Protein AF-A0A920IE80-F1 (afdb_monomer_lite)

Foldseek 3Di:
DPPPDDPDDPDDQDPDPFKHKDKDKDKDAWAAQPFVFFAKKKWAAQPQAIEIEFQDPPQPLLLVVLCVVVVHDSVRYHYDHDHDRDDNAFWCNSVNRSVQRVVNNVVNPDMGMGGDDSVRSVVDIDIAKIKIKIKMWMAGPVRDTPDIWIKIFIADRDDRDDPPDDPDRDRDIDTD

Radius of gyration: 22.9 Å; chains: 1; bounding box: 50×38×66 Å

Secondary structure (DSSP, 8-state):
-----PPPPP-----STTEEEEEEEEEE--B----SS--EEEEEE-SS-EEEEE--S-HHHHHHHHHHHHT--GGGEEEEE---S--SSS-THHHHHHHHHHHHHHSTTS-EEEE--HHHHHHHS--BPPEEEEEEEEEETTS-EEEEEEEEEE--S--S--TT---------EE-

Sequence (176 aa):
MPSSTREIPELMSMNEDEHITVTAVYQKPYHMHASIGPSAGCAHFDGQSLQVWTHNQGVYPLRAAITEAFEMSIENVSVQFIPGAGVYGHNGADDAAFDAAIIARHIPKYSILLKWTRDDEIGWEPYGSAMHCEIQASINKKGKISSWSHETYADTFLTRPITGKSQQHECSPLII

pLDDT: mean 86.23, std 17.94, range [29.41, 98.69]

Structure (mmCIF, N/CA/C/O backbone):
data_AF-A0A920IE80-F1
#
_entry.id   AF-A0A920IE80-F1
#
loop_
_atom_site.group_PDB
_atom_site.id
_atom_site.type_symbol
_atom_site.label_atom_id
_atom_site.label_alt_id
_atom_site.label_comp_id
_atom_site.label_asym_id
_atom_site.label_entity_id
_atom_site.label_seq_id
_atom_site.pdbx_PDB_ins_code
_atom_site.Cartn_x
_atom_site.Cartn_y
_atom_site.Cartn_z
_atom_site.occupancy
_atom_site.B_iso_or_equiv
_atom_site.auth_seq_id
_atom_site.auth_comp_id
_atom_site.auth_asym_id
_atom_site.auth_atom_id
_atom_site.pdbx_PDB_model_num
ATOM 1 N N . MET A 1 1 ? 1.615 21.292 -10.925 1.00 29.41 1 MET A N 1
ATOM 2 C CA . MET A 1 1 ? 2.218 22.037 -12.050 1.00 29.41 1 MET A CA 1
ATOM 3 C C . MET A 1 1 ? 2.792 20.998 -12.993 1.00 29.41 1 MET A C 1
ATOM 5 O O . MET A 1 1 ? 3.700 20.305 -12.539 1.00 29.41 1 MET A O 1
ATOM 9 N N . PRO A 1 2 ? 2.280 20.818 -14.223 1.00 40.31 2 PRO A N 1
ATOM 10 C CA . PRO A 1 2 ? 3.014 20.023 -15.199 1.00 40.31 2 PRO A CA 1
ATOM 11 C C . PRO A 1 2 ? 4.406 20.647 -15.319 1.00 40.31 2 PRO A C 1
ATOM 13 O O . PRO A 1 2 ? 4.535 21.876 -15.368 1.00 40.31 2 PRO A O 1
ATOM 16 N N . SER A 1 3 ? 5.451 19.822 -15.235 1.00 44.50 3 SER A N 1
ATOM 17 C CA . SER A 1 3 ? 6.815 20.290 -15.473 1.00 44.50 3 SER A CA 1
ATOM 18 C C . SER A 1 3 ? 6.822 21.016 -16.811 1.00 44.50 3 SER A C 1
ATOM 20 O O . SER A 1 3 ? 6.252 20.496 -17.768 1.00 44.50 3 SER A O 1
ATOM 22 N N . SER A 1 4 ? 7.423 22.207 -16.860 1.00 49.22 4 SER A N 1
ATOM 23 C CA . SER A 1 4 ? 7.585 23.001 -18.079 1.00 49.22 4 SER A CA 1
ATOM 24 C C . SER A 1 4 ? 7.823 22.095 -19.286 1.00 49.22 4 SER A C 1
ATOM 26 O O . SER A 1 4 ? 8.788 21.325 -19.266 1.00 49.22 4 SER A O 1
ATOM 28 N N . THR A 1 5 ? 6.948 22.161 -20.289 1.00 55.38 5 THR A N 1
ATOM 29 C CA . THR A 1 5 ? 7.023 21.360 -21.511 1.00 55.38 5 THR A CA 1
ATOM 30 C C . THR A 1 5 ? 8.321 21.708 -22.236 1.00 55.38 5 THR A C 1
ATOM 32 O O . THR A 1 5 ? 8.373 22.648 -23.025 1.00 55.38 5 THR A O 1
ATOM 35 N N . ARG A 1 6 ? 9.418 21.015 -21.911 1.00 60.84 6 ARG A N 1
ATOM 36 C CA . ARG A 1 6 ? 10.582 20.980 -22.794 1.00 60.84 6 ARG A CA 1
ATOM 37 C C . ARG A 1 6 ? 10.107 20.302 -24.071 1.00 60.84 6 ARG A C 1
ATOM 39 O O . ARG A 1 6 ? 9.429 19.280 -23.984 1.00 60.84 6 ARG A O 1
ATOM 46 N N . GLU A 1 7 ? 10.428 20.886 -25.222 1.00 69.25 7 GLU A N 1
ATOM 47 C CA . GLU A 1 7 ? 10.239 20.201 -26.499 1.00 69.25 7 GLU A CA 1
ATOM 48 C C . GLU A 1 7 ? 10.907 18.830 -26.400 1.00 69.25 7 GLU A C 1
ATOM 50 O O . GLU A 1 7 ? 12.097 18.727 -26.087 1.00 69.25 7 GLU A O 1
ATOM 55 N N . ILE A 1 8 ? 10.102 17.785 -26.574 1.00 66.25 8 ILE A N 1
ATOM 56 C CA . ILE A 1 8 ? 10.587 16.413 -26.608 1.00 66.25 8 ILE A CA 1
ATOM 57 C C . ILE A 1 8 ? 11.348 16.289 -27.933 1.00 66.25 8 ILE A C 1
ATOM 59 O O . ILE A 1 8 ? 10.751 16.554 -28.980 1.00 66.25 8 ILE A O 1
ATOM 63 N N . PRO A 1 9 ? 12.651 15.955 -27.916 1.00 70.69 9 PRO A N 1
ATOM 64 C CA . PRO A 1 9 ? 13.403 15.754 -29.146 1.00 70.69 9 PRO A CA 1
ATOM 65 C C . PRO A 1 9 ? 12.725 14.687 -30.005 1.00 70.69 9 PRO A C 1
ATOM 67 O O . PRO A 1 9 ? 12.235 13.691 -29.470 1.00 70.69 9 PRO A O 1
ATOM 70 N N . GLU A 1 10 ? 12.720 14.863 -31.326 1.00 73.75 10 GLU A N 1
ATOM 71 C CA . GLU A 1 10 ? 12.248 13.804 -32.218 1.00 73.75 10 GLU A CA 1
ATOM 72 C C . GLU A 1 10 ? 13.038 12.509 -31.979 1.00 73.75 10 GLU A C 1
ATOM 74 O O . GLU A 1 10 ? 14.260 12.521 -31.794 1.00 73.75 10 GLU A O 1
ATOM 79 N N . LEU A 1 11 ? 12.324 11.382 -31.994 1.00 70.88 11 LEU A N 1
ATOM 80 C CA . LEU A 1 11 ? 12.905 10.047 -31.889 1.00 70.88 11 LEU A CA 1
ATOM 81 C C . LEU A 1 11 ? 13.888 9.814 -33.046 1.00 70.88 11 LEU A C 1
ATOM 83 O O . LEU A 1 11 ? 13.489 9.602 -34.190 1.00 70.88 11 LEU A O 1
ATOM 87 N N . MET A 1 12 ? 15.188 9.847 -32.749 1.00 69.38 12 MET A N 1
ATOM 88 C CA . MET A 1 12 ? 16.235 9.602 -33.739 1.00 69.38 12 MET A CA 1
ATOM 89 C C . MET A 1 12 ? 16.441 8.099 -33.954 1.00 69.38 12 MET A C 1
ATOM 91 O O . MET A 1 12 ? 17.016 7.418 -33.103 1.00 69.38 12 MET A O 1
ATOM 95 N N . SER A 1 13 ? 16.059 7.595 -35.130 1.00 70.94 13 SER A N 1
ATOM 96 C CA . SER A 1 13 ? 16.487 6.273 -35.594 1.00 70.94 13 SER A CA 1
ATOM 97 C C . SER A 1 13 ? 17.857 6.366 -36.270 1.00 70.94 13 SER A C 1
ATOM 99 O O . SER A 1 13 ? 17.980 6.945 -37.351 1.00 70.94 13 SER A O 1
ATOM 101 N N . MET A 1 14 ? 18.883 5.776 -35.662 1.00 72.38 14 MET A N 1
ATOM 102 C CA . MET A 1 14 ? 20.219 5.661 -36.249 1.00 72.38 14 MET A CA 1
ATOM 103 C C . MET A 1 14 ? 20.343 4.301 -36.945 1.00 72.38 14 MET A C 1
ATOM 105 O O . MET A 1 14 ? 20.716 3.309 -36.320 1.00 72.38 14 MET A O 1
ATOM 109 N N . ASN A 1 15 ? 19.989 4.256 -38.232 1.00 66.31 15 ASN A N 1
ATOM 110 C CA . ASN A 1 15 ? 20.163 3.087 -39.103 1.00 66.31 15 ASN A CA 1
ATOM 111 C C . ASN A 1 15 ? 21.248 3.385 -40.147 1.00 66.31 15 ASN A C 1
ATOM 113 O O . ASN A 1 15 ? 20.983 3.469 -41.345 1.00 66.31 15 ASN A O 1
ATOM 117 N N . GLU A 1 16 ? 22.466 3.597 -39.663 1.00 71.81 16 GLU A N 1
ATOM 118 C CA . GLU A 1 16 ? 23.669 3.765 -40.482 1.00 71.81 16 GLU A CA 1
ATOM 119 C C . GLU A 1 16 ? 24.566 2.535 -40.323 1.00 71.81 16 GLU A C 1
ATOM 121 O O . GLU A 1 16 ? 24.384 1.753 -39.393 1.00 71.81 16 GLU A O 1
ATOM 126 N N . ASP A 1 17 ? 25.579 2.374 -41.178 1.00 67.31 17 ASP A N 1
ATOM 127 C CA . ASP A 1 17 ? 26.460 1.198 -41.160 1.00 67.31 17 ASP A CA 1
ATOM 128 C C . ASP A 1 17 ? 27.056 0.881 -39.776 1.00 67.31 17 ASP A C 1
ATOM 130 O O . ASP A 1 17 ? 27.449 -0.258 -39.546 1.00 67.31 17 ASP A O 1
ATOM 134 N N . GLU A 1 18 ? 27.153 1.837 -38.843 1.00 81.12 18 GLU A N 1
ATOM 135 C CA . GLU A 1 18 ? 27.702 1.638 -37.494 1.00 81.12 18 GLU A CA 1
ATOM 136 C C . GLU A 1 18 ? 26.674 1.445 -36.365 1.00 81.12 18 GLU A C 1
ATOM 138 O O . GLU A 1 18 ? 27.084 1.068 -35.259 1.00 81.12 18 GLU A O 1
ATOM 143 N N . HIS A 1 19 ? 25.378 1.652 -36.621 1.00 87.44 19 HIS A N 1
ATOM 144 C CA . HIS A 1 19 ? 24.319 1.641 -35.606 1.00 87.44 19 HIS A CA 1
ATOM 145 C C . HIS A 1 19 ? 23.090 0.839 -36.046 1.00 87.44 19 HIS A C 1
ATOM 147 O O . HIS A 1 19 ? 22.659 0.896 -37.193 1.00 87.44 19 HIS A O 1
ATOM 153 N N . ILE A 1 20 ? 22.499 0.113 -35.098 1.00 91.38 20 ILE A N 1
ATOM 154 C CA . ILE A 1 20 ? 21.186 -0.513 -35.250 1.00 91.38 20 ILE A CA 1
ATOM 155 C C . ILE A 1 20 ? 20.216 0.108 -34.252 1.00 91.38 20 ILE A C 1
ATOM 157 O O . ILE A 1 20 ? 20.505 0.154 -33.055 1.00 91.38 20 ILE A O 1
ATOM 161 N N . THR A 1 21 ? 19.057 0.554 -34.736 1.00 92.56 21 THR A N 1
ATOM 162 C CA . THR A 1 21 ? 17.938 0.962 -33.879 1.00 92.56 21 THR A CA 1
ATOM 163 C C . THR A 1 21 ? 16.981 -0.207 -33.686 1.00 92.56 21 THR A C 1
ATOM 165 O O . THR A 1 21 ? 16.532 -0.814 -34.657 1.00 92.56 21 THR A O 1
ATOM 168 N N . VAL A 1 22 ? 16.646 -0.510 -32.433 1.00 93.00 22 VAL A N 1
ATOM 169 C CA . VAL A 1 22 ? 15.642 -1.514 -32.068 1.00 93.00 22 VAL A CA 1
ATOM 170 C C . VAL A 1 22 ? 14.500 -0.865 -31.302 1.00 93.00 22 VAL A C 1
ATOM 172 O O . VAL A 1 22 ? 14.715 0.027 -30.480 1.00 93.00 22 VAL A O 1
ATOM 175 N N . THR A 1 23 ? 13.285 -1.333 -31.568 1.00 94.31 23 THR A N 1
ATOM 176 C CA . THR A 1 23 ? 12.072 -0.930 -30.858 1.00 94.31 23 THR A CA 1
ATOM 177 C C . THR A 1 23 ? 11.412 -2.147 -30.231 1.00 94.31 23 THR A C 1
ATOM 179 O O . THR A 1 23 ? 11.418 -3.242 -30.799 1.00 94.31 23 THR A O 1
ATOM 182 N N . ALA A 1 24 ? 10.860 -1.965 -29.037 1.00 96.19 24 ALA A N 1
ATOM 183 C CA . ALA A 1 24 ? 10.128 -3.000 -28.330 1.00 96.19 24 ALA A CA 1
ATOM 184 C C . ALA A 1 24 ? 9.028 -2.386 -27.466 1.00 96.19 24 ALA A C 1
ATOM 186 O O . ALA A 1 24 ? 9.194 -1.311 -26.891 1.00 96.19 24 ALA A O 1
ATOM 187 N N . VAL A 1 25 ? 7.922 -3.115 -27.358 1.00 97.00 25 VAL A N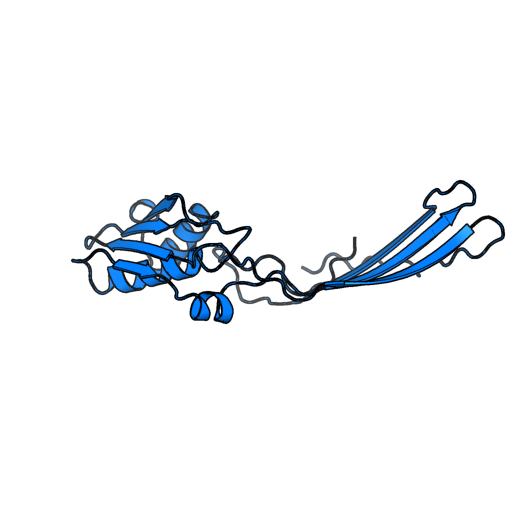 1
ATOM 188 C CA . VAL A 1 25 ? 6.820 -2.794 -26.455 1.00 97.00 25 VAL A CA 1
ATOM 189 C C . VAL A 1 25 ? 6.780 -3.851 -25.363 1.00 97.00 25 VAL A C 1
ATOM 191 O O . VAL A 1 25 ? 6.735 -5.049 -25.653 1.00 97.00 25 VAL A O 1
ATOM 194 N N . TYR A 1 26 ? 6.772 -3.407 -24.110 1.00 96.56 26 TYR A N 1
ATOM 195 C CA . TYR A 1 26 ? 6.629 -4.261 -22.938 1.00 96.56 26 TYR A CA 1
ATOM 196 C C . TYR A 1 26 ? 5.346 -3.910 -22.202 1.00 96.56 26 TYR A C 1
ATOM 198 O O . TYR A 1 26 ? 5.027 -2.740 -22.000 1.00 96.56 26 TYR A O 1
ATOM 206 N N . GLN A 1 27 ? 4.608 -4.931 -21.779 1.00 95.75 27 GLN A N 1
ATOM 207 C CA . GLN A 1 27 ? 3.364 -4.750 -21.043 1.00 95.75 27 GLN A CA 1
ATOM 208 C C . GLN A 1 27 ? 3.438 -5.472 -19.703 1.00 95.75 27 GLN A C 1
ATOM 210 O O . GLN A 1 27 ? 3.912 -6.607 -19.622 1.00 95.75 27 GLN A O 1
ATOM 215 N N . LYS A 1 28 ? 2.926 -4.823 -18.657 1.00 94.12 28 LYS A N 1
ATOM 216 C CA . LYS A 1 28 ? 2.683 -5.441 -17.351 1.00 94.12 28 LYS A CA 1
ATOM 217 C C . LYS A 1 28 ? 1.190 -5.329 -17.036 1.00 94.12 28 LYS A C 1
ATOM 219 O O . LYS A 1 28 ? 0.679 -4.211 -17.067 1.00 94.12 28 LYS A O 1
ATOM 224 N N . PRO A 1 29 ? 0.481 -6.426 -16.720 1.00 94.50 29 PRO A N 1
ATOM 225 C CA . PRO A 1 29 ? -0.892 -6.331 -16.236 1.00 94.50 29 PRO A CA 1
ATOM 226 C C . PRO A 1 29 ? -0.932 -5.758 -14.812 1.00 94.50 29 PRO A C 1
ATOM 228 O O . PRO A 1 29 ? 0.111 -5.605 -14.161 1.00 94.50 29 PRO A O 1
ATOM 231 N N . TYR A 1 30 ? -2.141 -5.497 -14.307 1.00 92.88 30 TYR A N 1
ATOM 232 C CA . TYR A 1 30 ? -2.321 -5.290 -12.874 1.00 92.88 30 TYR A CA 1
ATOM 233 C C . TYR A 1 30 ? -1.811 -6.505 -12.107 1.00 92.88 30 TYR A C 1
ATOM 235 O O . TYR A 1 30 ? -2.017 -7.650 -12.519 1.00 92.88 30 TYR A O 1
ATOM 243 N N . HIS A 1 31 ? -1.124 -6.247 -11.001 1.00 93.12 31 HIS A N 1
ATOM 244 C CA . HIS A 1 31 ? -0.516 -7.298 -10.201 1.00 93.12 31 HIS A CA 1
ATOM 245 C C . HIS A 1 31 ? -0.946 -7.160 -8.750 1.00 93.12 31 HIS A C 1
ATOM 247 O O . HIS A 1 31 ? -0.739 -6.117 -8.136 1.00 93.12 31 HIS A O 1
ATOM 253 N N . MET A 1 32 ? -1.543 -8.222 -8.229 1.00 94.31 32 MET A N 1
ATOM 254 C CA . MET A 1 32 ? -1.943 -8.325 -6.833 1.00 94.31 32 MET A CA 1
ATOM 255 C C . MET A 1 32 ? -0.729 -8.649 -5.965 1.00 94.31 32 MET A C 1
ATOM 257 O O . MET A 1 32 ? 0.141 -9.416 -6.375 1.00 94.31 32 MET A O 1
ATOM 261 N N . HIS A 1 33 ? -0.688 -8.122 -4.752 1.00 95.12 33 HIS A N 1
ATOM 262 C CA . HIS A 1 33 ? 0.301 -8.475 -3.744 1.00 95.12 33 HIS A CA 1
ATOM 263 C C . HIS A 1 33 ? 0.158 -9.936 -3.317 1.00 95.12 33 HIS A C 1
ATOM 265 O O . HIS A 1 33 ? 1.161 -10.625 -3.137 1.00 95.12 33 HIS A O 1
ATOM 271 N N . ALA A 1 34 ? -1.087 -10.403 -3.174 1.00 94.25 34 ALA A N 1
ATOM 272 C CA . ALA A 1 34 ? -1.432 -11.789 -2.870 1.00 94.25 34 ALA A CA 1
ATOM 273 C C . ALA A 1 34 ? -0.668 -12.323 -1.644 1.00 94.25 34 ALA A C 1
ATOM 275 O O . ALA A 1 34 ? -0.104 -13.421 -1.661 1.00 94.25 34 ALA A O 1
ATOM 276 N N . SER A 1 35 ? -0.651 -11.530 -0.565 1.00 94.62 35 SER A N 1
ATOM 277 C CA . SER A 1 35 ? -0.075 -11.916 0.727 1.00 94.62 35 SER A CA 1
ATOM 278 C C . SER A 1 35 ? -0.570 -13.292 1.173 1.00 94.62 35 SER A C 1
ATOM 280 O O . SER A 1 35 ? -1.718 -13.647 0.912 1.00 94.62 35 SER A O 1
ATOM 282 N N . ILE A 1 36 ? 0.259 -14.080 1.873 1.00 95.81 36 ILE A N 1
ATOM 283 C CA . ILE A 1 36 ? -0.101 -15.458 2.273 1.00 95.81 36 ILE A CA 1
ATOM 284 C C . ILE A 1 36 ? -1.394 -15.459 3.101 1.00 95.81 36 ILE A C 1
ATOM 286 O O . ILE A 1 36 ? -2.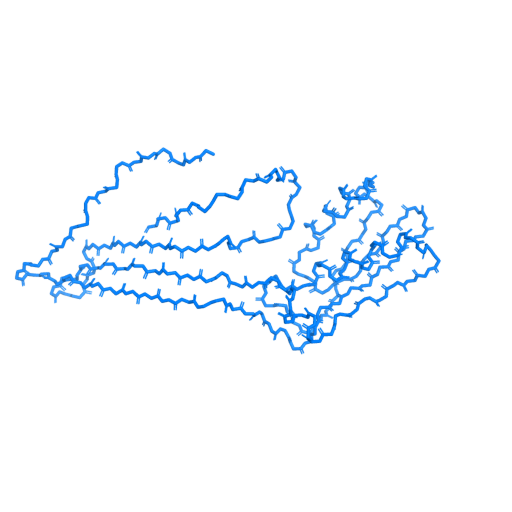286 -16.280 2.877 1.00 95.81 36 ILE A O 1
ATOM 290 N N . GLY A 1 37 ? -1.518 -14.506 4.025 1.00 95.06 37 GLY A N 1
ATOM 291 C CA . GLY A 1 37 ? -2.746 -14.238 4.771 1.00 95.06 37 GLY A CA 1
ATOM 292 C C . GLY A 1 37 ? -3.395 -12.917 4.340 1.00 95.06 37 GLY A C 1
ATOM 293 O O . GLY A 1 37 ? -2.659 -11.972 4.051 1.00 95.06 37 GLY A O 1
ATOM 294 N N . PRO A 1 38 ? -4.739 -12.833 4.311 1.00 96.75 38 PRO A N 1
ATOM 295 C CA . PRO A 1 38 ? -5.453 -11.587 4.036 1.00 96.75 38 PRO A CA 1
ATOM 296 C C . PRO A 1 38 ? -5.176 -10.481 5.058 1.00 96.75 38 PRO A C 1
ATOM 298 O O . PRO A 1 38 ? -4.689 -10.722 6.171 1.00 96.75 38 PRO A O 1
ATOM 301 N N . SER A 1 39 ? -5.549 -9.269 4.678 1.00 97.50 39 SER A N 1
ATOM 302 C CA . SER A 1 39 ? -5.453 -8.056 5.466 1.00 97.50 39 SER A CA 1
ATOM 303 C C . SER A 1 39 ? -6.292 -8.127 6.736 1.00 97.50 39 SER A C 1
ATOM 305 O O . SER A 1 39 ? -7.355 -8.749 6.805 1.00 97.50 39 SER A O 1
ATOM 307 N N . ALA A 1 40 ? -5.754 -7.532 7.796 1.00 97.69 40 ALA A N 1
ATOM 308 C CA . ALA A 1 40 ? -6.355 -7.567 9.114 1.00 97.69 40 ALA A CA 1
ATOM 309 C C . ALA A 1 40 ? -5.874 -6.380 9.939 1.00 97.69 40 ALA A C 1
ATOM 311 O O . ALA A 1 40 ? -4.716 -5.969 9.844 1.00 97.69 40 ALA A O 1
ATOM 312 N N . GLY A 1 41 ? -6.753 -5.892 10.801 1.00 97.88 41 GLY A N 1
ATOM 313 C CA . GLY A 1 41 ? -6.451 -4.843 11.755 1.00 97.88 41 GLY A CA 1
ATOM 314 C C . GLY A 1 41 ? -7.252 -5.037 13.030 1.00 97.88 41 GLY A C 1
ATOM 315 O O . GLY A 1 41 ? -8.355 -5.581 13.018 1.00 97.88 41 GLY A O 1
ATOM 316 N N . CYS A 1 42 ? -6.681 -4.617 14.149 1.00 98.44 42 CYS A N 1
ATOM 317 C CA . CYS A 1 42 ? -7.375 -4.571 15.423 1.00 98.44 42 CYS A CA 1
ATOM 318 C C . CYS A 1 42 ? -7.428 -3.127 15.900 1.00 98.44 42 CYS A C 1
ATOM 320 O O . CYS A 1 42 ? -6.428 -2.422 15.797 1.00 98.44 42 CYS A O 1
ATOM 322 N N . ALA A 1 43 ? -8.555 -2.692 16.445 1.00 98.69 43 ALA A N 1
ATOM 323 C CA . ALA A 1 43 ? -8.671 -1.370 17.032 1.00 98.69 43 ALA A CA 1
ATOM 324 C C . ALA A 1 43 ? -9.435 -1.397 18.353 1.00 98.69 43 ALA A C 1
ATOM 326 O O . ALA A 1 43 ? -10.347 -2.200 18.556 1.00 98.69 43 ALA A O 1
ATOM 327 N N . HIS A 1 44 ? -9.066 -0.492 19.249 1.00 98.38 44 HIS A N 1
ATOM 328 C CA . HIS A 1 44 ? -9.733 -0.264 20.520 1.00 98.38 44 HIS A CA 1
ATOM 329 C C . HIS A 1 44 ? -9.823 1.238 20.783 1.00 98.38 44 HIS A C 1
ATOM 331 O O . HIS A 1 44 ? -8.816 1.940 20.701 1.00 98.38 44 HIS A O 1
ATOM 337 N N . PHE A 1 45 ? -11.021 1.721 21.103 1.00 97.88 45 PHE A N 1
ATOM 338 C CA . PHE A 1 45 ? -11.266 3.116 21.453 1.00 97.88 45 PHE A CA 1
ATOM 339 C C . PHE A 1 45 ? -11.873 3.178 22.848 1.00 97.88 45 PHE A C 1
ATOM 341 O O . PHE A 1 45 ? -12.951 2.636 23.045 1.00 97.88 45 PHE A O 1
ATOM 348 N N . ASP A 1 46 ? -11.218 3.844 23.797 1.00 95.25 46 ASP A N 1
ATOM 349 C CA . ASP A 1 46 ? -11.660 3.895 25.204 1.00 95.25 46 ASP A CA 1
ATOM 350 C C . ASP A 1 46 ? -12.607 5.076 25.520 1.00 95.25 46 ASP A C 1
ATOM 352 O O . ASP A 1 46 ? -13.025 5.265 26.663 1.00 95.25 46 ASP A O 1
ATOM 356 N N . GLY A 1 47 ? -12.961 5.871 24.504 1.00 93.69 47 GLY A N 1
ATOM 357 C CA . GLY A 1 47 ? -13.719 7.118 24.637 1.00 93.69 47 GLY A CA 1
ATOM 358 C C . GLY A 1 47 ? -12.859 8.383 24.549 1.00 93.69 47 GLY A C 1
ATOM 359 O O . GLY A 1 47 ? -13.399 9.460 24.302 1.00 93.69 47 GLY A O 1
ATOM 360 N N . GLN A 1 48 ? -11.538 8.261 24.689 1.00 94.38 48 GLN A N 1
ATOM 361 C CA . GLN A 1 48 ? -10.574 9.357 24.594 1.00 94.38 48 GLN A CA 1
ATOM 362 C C . GLN A 1 48 ? -9.441 9.049 23.608 1.00 94.38 48 GLN A C 1
ATOM 364 O O . GLN A 1 48 ? -9.112 9.891 22.772 1.00 94.38 48 GLN A O 1
ATOM 369 N N . SER A 1 49 ? -8.859 7.853 23.690 1.00 96.75 49 SER A N 1
ATOM 370 C CA . SER A 1 49 ? -7.720 7.407 22.896 1.00 96.75 49 SER A CA 1
ATOM 371 C C . SER A 1 49 ? -8.079 6.223 21.999 1.00 96.75 49 SER A C 1
ATOM 373 O O . SER A 1 49 ? -8.860 5.345 22.371 1.00 96.75 49 SER A O 1
ATOM 375 N N . LEU A 1 50 ? -7.512 6.211 20.792 1.00 98.25 50 LEU A N 1
ATOM 376 C CA . LEU A 1 50 ? -7.669 5.157 19.796 1.00 98.25 50 LEU A CA 1
ATOM 377 C C . LEU A 1 50 ? -6.339 4.423 19.608 1.00 98.25 50 LEU A C 1
ATOM 379 O O . LEU A 1 50 ? -5.334 5.012 19.205 1.00 98.25 50 LEU A O 1
ATOM 383 N N . GLN A 1 51 ? -6.352 3.121 19.864 1.00 98.44 51 GLN A N 1
ATOM 384 C CA . GLN A 1 51 ? -5.227 2.217 19.651 1.00 98.44 51 GLN A CA 1
ATOM 385 C C . GLN A 1 51 ? -5.542 1.304 18.472 1.00 98.44 51 GLN A C 1
ATOM 387 O O . GLN A 1 51 ? -6.605 0.688 18.437 1.00 98.44 51 GLN A O 1
ATOM 392 N N . VAL A 1 52 ? -4.623 1.214 17.515 1.00 98.62 52 VAL A N 1
ATOM 393 C CA . VAL A 1 52 ? -4.750 0.386 16.315 1.00 98.62 52 VAL A CA 1
ATOM 394 C C . VAL A 1 52 ? -3.514 -0.491 16.175 1.00 98.62 52 VAL A C 1
ATOM 396 O O . VAL A 1 52 ? -2.386 -0.008 16.252 1.00 98.62 52 VAL A O 1
ATOM 399 N N . TRP A 1 53 ? -3.725 -1.776 15.927 1.00 98.62 53 TRP A N 1
ATOM 400 C CA . TRP A 1 53 ? -2.694 -2.748 15.592 1.00 98.62 53 TRP A CA 1
ATOM 401 C C . TRP A 1 53 ? -2.909 -3.227 14.165 1.00 98.62 53 TRP A C 1
ATOM 403 O O . TRP A 1 53 ? -3.997 -3.678 13.809 1.00 98.62 53 TRP A O 1
ATOM 413 N N . THR A 1 54 ? -1.870 -3.147 13.346 1.00 98.06 54 THR A N 1
ATOM 414 C CA . THR A 1 54 ? -1.920 -3.543 11.936 1.00 98.06 54 THR A CA 1
ATOM 415 C C . THR A 1 54 ? -0.590 -4.147 11.515 1.00 98.06 54 THR A C 1
ATOM 417 O O . THR A 1 54 ? 0.441 -3.906 12.139 1.00 98.06 54 THR A O 1
ATOM 420 N N . HIS A 1 55 ? -0.606 -4.939 10.450 1.00 97.06 55 HIS A N 1
ATOM 421 C CA . HIS A 1 55 ? 0.601 -5.482 9.831 1.00 97.06 55 HIS A CA 1
ATOM 422 C C . HIS A 1 55 ? 1.092 -4.658 8.636 1.00 97.06 55 HIS A C 1
ATOM 424 O O . HIS A 1 55 ? 1.969 -5.100 7.897 1.00 97.06 55 HIS A O 1
ATOM 430 N N . ASN A 1 56 ? 0.562 -3.445 8.459 1.00 94.69 56 ASN A N 1
ATOM 431 C CA . ASN A 1 56 ? 0.930 -2.581 7.348 1.00 94.69 56 ASN A CA 1
ATOM 432 C C . ASN A 1 56 ? 2.401 -2.123 7.351 1.00 94.69 56 ASN A C 1
ATOM 434 O O . ASN A 1 56 ? 3.107 -2.151 8.356 1.00 94.69 56 ASN A O 1
ATOM 438 N N . GLN A 1 57 ? 2.861 -1.612 6.207 1.00 93.38 57 GLN A N 1
ATOM 439 C CA . GLN A 1 57 ? 4.208 -1.039 6.057 1.00 93.38 57 GLN A CA 1
ATOM 440 C C . GLN A 1 57 ? 4.210 0.498 6.208 1.00 93.38 57 GLN A C 1
ATOM 442 O O . GLN A 1 57 ? 5.088 1.175 5.672 1.00 93.38 57 GLN A O 1
ATOM 447 N N . GLY A 1 58 ? 3.183 1.077 6.838 1.00 92.88 58 GLY A N 1
ATOM 448 C CA . GLY A 1 58 ? 2.830 2.495 6.707 1.00 92.88 58 GLY A CA 1
ATOM 449 C C . GLY A 1 58 ? 2.141 3.099 7.929 1.00 92.88 58 GLY A C 1
ATOM 450 O O . GLY A 1 58 ? 1.243 3.921 7.770 1.00 92.88 58 GLY A O 1
ATOM 451 N N . VAL A 1 59 ? 2.555 2.730 9.146 1.00 95.31 59 VAL A N 1
ATOM 452 C CA . VAL A 1 59 ? 1.867 3.143 10.387 1.00 95.31 59 VAL A CA 1
ATOM 453 C C . VAL A 1 59 ? 1.741 4.661 10.571 1.00 95.31 59 VAL A C 1
ATOM 455 O O . VAL A 1 59 ? 0.726 5.122 11.083 1.00 95.31 59 VAL A O 1
ATOM 458 N N . TYR A 1 60 ? 2.727 5.459 10.142 1.00 95.19 60 TYR A N 1
ATOM 459 C CA . TYR A 1 60 ? 2.671 6.922 10.282 1.00 95.19 60 TYR A CA 1
ATOM 460 C C . TYR A 1 60 ? 1.678 7.581 9.309 1.00 95.19 60 TYR A C 1
ATOM 462 O O . TYR A 1 60 ? 0.845 8.351 9.789 1.00 95.19 60 TYR A O 1
ATOM 470 N N . PRO A 1 61 ? 1.696 7.277 7.990 1.00 94.00 61 PRO A N 1
ATOM 471 C CA . PRO A 1 61 ? 0.623 7.687 7.083 1.00 94.00 61 PRO A CA 1
ATOM 472 C C . PRO A 1 61 ? -0.771 7.279 7.563 1.00 94.00 61 PRO A C 1
ATOM 474 O O . PRO A 1 61 ? -1.658 8.127 7.617 1.00 94.00 61 PRO A O 1
ATOM 477 N N . LEU A 1 62 ? -0.952 6.024 7.996 1.00 95.44 62 LEU A N 1
ATOM 478 C CA . LEU A 1 62 ? -2.245 5.558 8.501 1.00 95.44 62 LEU A CA 1
ATOM 479 C C . LEU A 1 62 ? -2.676 6.334 9.754 1.00 95.44 62 LEU A C 1
ATOM 481 O O . LEU A 1 62 ? -3.821 6.763 9.850 1.00 95.44 62 LEU A O 1
ATOM 485 N N . ARG A 1 63 ? -1.760 6.580 10.702 1.00 97.31 63 ARG A N 1
ATOM 486 C CA . ARG A 1 63 ? -2.041 7.403 11.890 1.00 97.31 63 ARG A CA 1
ATOM 487 C C . ARG A 1 63 ? -2.488 8.809 11.505 1.00 97.31 63 ARG A C 1
ATOM 489 O O . ARG A 1 63 ? -3.439 9.309 12.099 1.00 97.31 63 ARG A O 1
ATOM 496 N N . ALA A 1 64 ? -1.819 9.441 10.541 1.00 95.81 64 ALA A N 1
ATOM 497 C CA . ALA A 1 64 ? -2.189 10.770 10.062 1.00 95.81 64 ALA A CA 1
ATOM 498 C C . ALA A 1 64 ? -3.588 10.763 9.425 1.00 95.81 64 ALA A C 1
ATOM 500 O O . ALA A 1 64 ? -4.420 11.584 9.800 1.00 95.81 64 ALA A O 1
ATOM 501 N N . ALA A 1 65 ? -3.875 9.782 8.564 1.00 94.75 65 ALA A N 1
ATOM 502 C CA . ALA A 1 65 ? -5.184 9.616 7.936 1.00 94.75 65 ALA A CA 1
ATOM 503 C C . ALA A 1 65 ? -6.305 9.372 8.962 1.00 94.75 65 ALA A C 1
ATOM 505 O O . ALA A 1 65 ? -7.363 9.984 8.868 1.00 94.75 65 ALA A O 1
ATOM 506 N N . ILE A 1 66 ? -6.065 8.543 9.985 1.00 96.56 66 ILE A N 1
ATOM 507 C CA . ILE A 1 66 ? -7.010 8.319 11.092 1.00 96.56 66 ILE A CA 1
ATOM 508 C C . ILE A 1 66 ? -7.248 9.602 11.885 1.00 96.56 66 ILE A C 1
ATOM 510 O O . ILE A 1 66 ? -8.388 9.939 12.186 1.00 96.56 66 ILE A O 1
ATOM 514 N N . THR A 1 67 ? -6.175 10.314 12.228 1.00 96.62 67 THR A N 1
ATOM 515 C CA . THR A 1 67 ? -6.236 11.565 12.997 1.00 96.62 67 THR A CA 1
ATOM 516 C C . THR A 1 67 ? -7.081 12.607 12.262 1.00 96.62 67 THR A C 1
ATOM 518 O O . THR A 1 67 ? -7.967 13.210 12.863 1.00 96.62 67 THR A O 1
ATOM 521 N N . GLU A 1 68 ? -6.847 12.761 10.956 1.00 95.38 68 GLU A N 1
ATOM 522 C CA . GLU A 1 68 ? -7.600 13.650 10.067 1.00 95.38 68 GLU A CA 1
ATOM 523 C C . GLU A 1 68 ? -9.064 13.218 9.941 1.00 95.38 68 GLU A C 1
ATOM 525 O O . GLU A 1 68 ? -9.960 14.007 10.228 1.00 95.38 68 GLU A O 1
ATOM 530 N N . ALA A 1 69 ? -9.322 11.954 9.596 1.00 95.00 69 ALA A N 1
ATOM 531 C CA . ALA A 1 69 ? -10.676 11.445 9.389 1.00 95.00 69 ALA A CA 1
ATOM 532 C C . ALA A 1 69 ? -11.540 11.490 10.655 1.00 95.00 69 ALA A C 1
ATOM 534 O O . ALA A 1 69 ? -12.763 11.609 10.573 1.00 95.00 69 ALA A O 1
ATOM 535 N N . PHE A 1 70 ? -10.925 11.353 11.831 1.00 95.56 70 PHE A N 1
ATOM 536 C CA . PHE A 1 70 ? -11.637 11.332 13.104 1.00 95.56 70 PHE A CA 1
ATOM 537 C C . PHE A 1 70 ? -11.619 12.655 13.859 1.00 95.56 70 PHE A C 1
ATOM 539 O O . PHE A 1 70 ? -12.250 12.724 14.917 1.00 95.56 70 PHE A O 1
ATOM 546 N N . GLU A 1 71 ? -10.954 13.680 13.325 1.00 95.94 71 GLU A N 1
ATOM 547 C CA . GLU A 1 71 ? -10.767 14.979 13.983 1.00 95.94 71 GLU A CA 1
ATOM 548 C C . GLU A 1 71 ? -10.193 14.825 15.405 1.00 95.94 71 GLU A C 1
ATOM 550 O O . GLU A 1 71 ? -10.575 15.516 16.351 1.00 95.94 71 GLU A O 1
ATOM 555 N N . MET A 1 72 ? -9.289 13.859 15.582 1.00 96.19 72 MET A N 1
ATOM 556 C CA . MET A 1 72 ? -8.618 13.602 16.856 1.00 96.19 72 MET A CA 1
ATOM 557 C C . MET A 1 72 ? -7.275 14.327 16.896 1.00 96.19 72 MET A C 1
ATOM 559 O O . MET A 1 72 ? -6.703 14.655 15.862 1.00 96.19 72 MET A O 1
ATOM 563 N N . SER A 1 73 ? -6.738 14.570 18.092 1.00 97.06 73 SER A N 1
ATOM 564 C CA . SER A 1 73 ? -5.341 14.993 18.198 1.00 97.06 73 SER A CA 1
ATOM 565 C C . SER A 1 73 ? -4.427 13.799 17.923 1.00 97.06 73 SER A C 1
ATOM 567 O O . SER A 1 73 ? -4.754 12.660 18.275 1.00 97.06 73 SER A O 1
ATOM 569 N N . ILE A 1 74 ? -3.274 14.044 17.300 1.00 95.88 74 ILE A N 1
ATOM 570 C CA . ILE A 1 74 ? -2.350 12.970 16.924 1.00 95.88 74 ILE A CA 1
ATOM 571 C C . ILE A 1 74 ? -1.875 12.187 18.157 1.00 95.88 74 ILE A C 1
ATOM 573 O O . ILE A 1 74 ? -1.659 10.981 18.079 1.00 95.88 74 ILE A O 1
ATOM 577 N N . GLU A 1 75 ? -1.766 12.836 19.317 1.00 97.56 75 GLU A N 1
ATOM 578 C CA . GLU A 1 75 ? -1.385 12.241 20.605 1.00 97.56 75 GLU A CA 1
ATOM 579 C C . GLU A 1 75 ? -2.400 11.206 21.104 1.00 97.56 75 GLU A C 1
ATOM 581 O O . GLU A 1 75 ? -2.009 10.260 21.784 1.00 97.56 75 GLU A O 1
ATOM 586 N N . ASN A 1 76 ? -3.673 11.345 20.724 1.00 98.06 76 ASN A N 1
ATOM 587 C CA . ASN A 1 76 ? -4.750 10.431 21.107 1.00 98.06 76 ASN A CA 1
ATOM 588 C C . ASN A 1 76 ? -4.913 9.247 20.142 1.00 98.06 76 ASN A C 1
ATOM 590 O O . ASN A 1 76 ? -5.785 8.409 20.358 1.00 98.06 76 ASN A O 1
ATOM 594 N N . VAL A 1 77 ? -4.100 9.156 19.085 1.00 98.44 77 VAL A N 1
ATOM 595 C CA . VAL A 1 77 ? -4.126 8.047 18.121 1.00 98.44 77 VAL A CA 1
ATOM 596 C C . VAL A 1 77 ? -2.777 7.334 18.124 1.00 98.44 77 VAL A C 1
ATOM 598 O O . VAL A 1 77 ? -1.743 7.931 17.821 1.00 98.44 77 VAL A O 1
ATOM 601 N N . SER A 1 78 ? -2.778 6.035 18.414 1.00 98.31 78 SER A N 1
ATOM 602 C CA . SER A 1 78 ? -1.603 5.163 18.332 1.00 98.31 78 SER A CA 1
ATOM 603 C C . SER A 1 78 ? -1.833 4.085 17.279 1.00 98.31 78 SER A C 1
ATOM 605 O O . SER A 1 78 ? -2.814 3.353 17.353 1.00 98.31 78 SER A O 1
ATOM 607 N N . VAL A 1 79 ? -0.920 3.971 16.313 1.00 98.50 79 VAL A N 1
ATOM 608 C CA . VAL A 1 79 ? -0.911 2.887 15.322 1.00 98.50 79 VAL A CA 1
ATOM 609 C C . VAL A 1 79 ? 0.379 2.102 15.503 1.00 98.50 79 VAL A C 1
ATOM 611 O O . VAL A 1 79 ? 1.472 2.658 15.380 1.00 98.50 79 VAL A O 1
ATOM 614 N N . GLN A 1 80 ? 0.254 0.820 15.825 1.00 98.25 80 GLN A N 1
ATOM 615 C CA . GLN A 1 80 ? 1.364 -0.074 16.122 1.00 98.25 80 GLN A CA 1
ATOM 616 C C . GLN A 1 80 ? 1.461 -1.167 15.067 1.00 98.25 80 GLN A C 1
ATOM 618 O O . GLN A 1 80 ? 0.476 -1.828 14.732 1.00 98.25 80 GLN A O 1
ATOM 623 N N . PHE A 1 81 ? 2.679 -1.373 14.576 1.00 97.75 81 PHE A N 1
ATOM 624 C CA . PHE A 1 81 ? 2.981 -2.495 13.705 1.00 97.75 81 PHE A CA 1
ATOM 625 C C . PHE A 1 81 ? 3.010 -3.799 14.507 1.00 97.75 81 PHE A C 1
ATOM 627 O O . PHE A 1 81 ? 3.679 -3.875 15.540 1.00 97.75 81 PHE A O 1
ATOM 634 N N . ILE A 1 82 ? 2.352 -4.832 13.989 1.00 97.31 82 ILE A N 1
ATOM 635 C CA . ILE A 1 82 ? 2.408 -6.210 14.478 1.00 97.31 82 ILE A CA 1
ATOM 636 C C . ILE A 1 82 ? 2.771 -7.134 13.305 1.00 97.31 82 ILE A C 1
ATOM 638 O O . ILE A 1 82 ? 2.207 -6.972 12.223 1.00 97.31 82 ILE A O 1
ATOM 642 N N . PRO A 1 83 ? 3.675 -8.120 13.483 1.00 95.75 83 PRO A N 1
ATOM 643 C CA . PRO A 1 83 ? 4.012 -9.063 12.418 1.00 95.75 83 PRO A CA 1
ATOM 644 C C . PRO A 1 83 ? 2.777 -9.773 11.841 1.00 95.75 83 PRO A C 1
ATOM 646 O O . PRO A 1 83 ? 1.992 -10.367 12.581 1.00 95.75 83 PRO A O 1
ATOM 649 N N . GLY A 1 84 ? 2.632 -9.730 10.514 1.00 91.94 84 GLY A N 1
ATOM 650 C CA . GLY A 1 84 ? 1.554 -10.381 9.762 1.00 91.94 84 GLY A CA 1
ATOM 651 C C . GLY A 1 84 ? 2.063 -11.364 8.705 1.00 91.94 84 GLY A C 1
ATOM 652 O O . GLY A 1 84 ? 3.254 -11.657 8.618 1.00 91.94 84 GLY A O 1
ATOM 653 N N . ALA A 1 85 ? 1.153 -11.868 7.873 1.00 91.69 85 ALA A N 1
ATOM 654 C CA . ALA A 1 85 ? 1.416 -12.919 6.883 1.00 91.69 85 ALA A CA 1
ATOM 655 C C . ALA A 1 85 ? 1.957 -12.395 5.530 1.00 91.69 85 ALA A C 1
ATOM 657 O O . ALA A 1 85 ? 1.706 -12.990 4.480 1.00 91.69 85 ALA A O 1
ATOM 658 N N . GLY A 1 86 ? 2.705 -11.290 5.566 1.00 90.38 86 GLY A N 1
ATOM 659 C CA . GLY A 1 86 ? 3.210 -10.583 4.387 1.00 90.38 86 GLY A CA 1
ATOM 660 C C . GLY A 1 86 ? 2.257 -9.500 3.872 1.00 90.38 86 GLY A C 1
ATOM 661 O O . GLY A 1 86 ? 1.058 -9.554 4.112 1.00 90.38 86 GLY A O 1
ATOM 662 N N . VAL A 1 87 ? 2.828 -8.517 3.172 1.00 91.94 87 VAL A N 1
ATOM 663 C CA . VAL A 1 87 ? 2.116 -7.380 2.544 1.00 91.94 87 VAL A CA 1
ATOM 664 C C . VAL A 1 87 ? 2.672 -7.111 1.142 1.00 91.94 87 VAL A C 1
ATOM 666 O O . VAL A 1 87 ? 1.917 -6.835 0.224 1.00 91.94 87 VAL A O 1
ATOM 669 N N . TYR A 1 88 ? 3.995 -7.239 0.963 1.00 93.44 88 TYR A N 1
ATOM 670 C CA . TYR A 1 88 ? 4.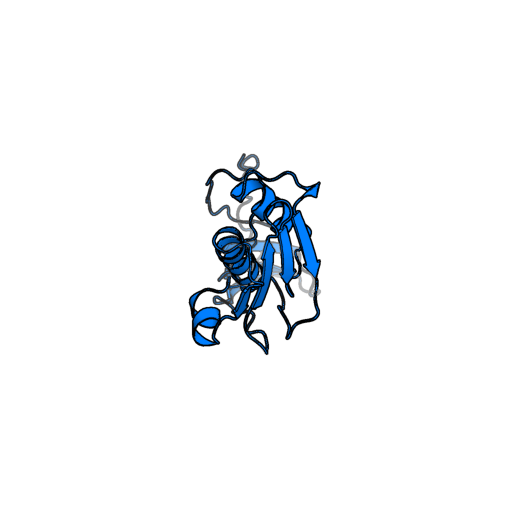693 -7.141 -0.330 1.00 93.44 88 TYR A CA 1
ATOM 671 C C . TYR A 1 88 ? 4.478 -5.817 -1.091 1.00 93.44 88 TYR A C 1
ATOM 673 O O . TYR A 1 88 ? 4.690 -5.764 -2.300 1.00 93.44 88 TYR A O 1
ATOM 681 N N . GLY A 1 89 ? 4.094 -4.741 -0.395 1.00 90.38 89 GLY A N 1
ATOM 682 C CA . GLY A 1 89 ? 3.766 -3.446 -0.986 1.00 90.38 89 GLY A CA 1
ATOM 683 C C . GLY A 1 89 ? 2.729 -2.671 -0.170 1.00 90.38 89 GLY A C 1
ATOM 684 O O . GLY A 1 89 ? 2.964 -2.282 0.976 1.00 90.38 89 GLY A O 1
ATOM 685 N N . HIS A 1 90 ? 1.587 -2.382 -0.778 1.00 91.31 90 HIS A N 1
ATOM 686 C CA . HIS A 1 90 ? 0.458 -1.726 -0.130 1.00 91.31 90 HIS A CA 1
ATOM 687 C C . HIS A 1 90 ? -0.812 -2.502 -0.470 1.00 91.31 90 HIS A C 1
ATOM 689 O O . HIS A 1 90 ? -1.588 -2.073 -1.314 1.00 91.31 90 HIS A O 1
ATOM 695 N N . ASN A 1 91 ? -0.967 -3.671 0.153 1.00 93.31 91 ASN A N 1
ATOM 696 C CA . ASN A 1 91 ? -2.222 -4.417 0.121 1.00 93.31 91 ASN A CA 1
ATOM 697 C C . ASN A 1 91 ? -3.274 -3.747 1.039 1.00 93.31 91 ASN A C 1
ATOM 699 O O . ASN A 1 91 ? -3.047 -2.638 1.527 1.00 93.31 91 ASN A O 1
ATOM 703 N N . GLY A 1 92 ? -4.390 -4.423 1.328 1.00 95.44 92 GLY A N 1
ATOM 704 C CA . GLY A 1 92 ? -5.499 -3.875 2.126 1.00 95.44 92 GLY A CA 1
ATOM 705 C C . GLY A 1 92 ? -5.245 -3.686 3.633 1.00 95.44 92 GLY A C 1
ATOM 706 O O . GLY A 1 92 ? -6.192 -3.499 4.398 1.00 95.44 92 GLY A O 1
ATOM 707 N N . ALA A 1 93 ? -4.003 -3.786 4.126 1.00 96.62 93 ALA A N 1
ATOM 708 C CA . ALA A 1 93 ? -3.709 -3.737 5.564 1.00 96.62 93 ALA A CA 1
ATOM 709 C C . ALA A 1 93 ? -4.015 -2.372 6.210 1.00 96.62 93 ALA A C 1
ATOM 711 O O . ALA A 1 93 ? -4.328 -2.318 7.405 1.00 96.62 93 ALA A O 1
ATOM 712 N N . ASP A 1 94 ? -3.914 -1.285 5.439 1.00 95.44 94 ASP A N 1
ATOM 713 C CA . ASP A 1 94 ? -4.310 0.060 5.872 1.00 95.44 94 ASP A CA 1
ATOM 714 C C . ASP A 1 94 ? -5.838 0.133 6.001 1.00 95.44 94 ASP A C 1
ATOM 716 O O . ASP A 1 94 ? -6.344 0.554 7.042 1.00 95.44 94 ASP A O 1
ATOM 720 N N . ASP A 1 95 ? -6.557 -0.362 4.991 1.00 95.69 95 ASP A N 1
ATOM 721 C CA . ASP A 1 95 ? -8.020 -0.342 4.913 1.00 95.69 95 ASP A CA 1
ATOM 722 C C . ASP A 1 95 ? -8.660 -1.181 6.022 1.00 95.69 95 ASP A C 1
ATOM 724 O O . ASP A 1 95 ? -9.475 -0.682 6.796 1.00 95.69 95 ASP A O 1
ATOM 728 N N . ALA A 1 96 ? -8.211 -2.427 6.206 1.00 97.31 96 ALA A N 1
ATOM 729 C CA . ALA A 1 96 ? -8.732 -3.302 7.255 1.00 97.31 96 ALA A CA 1
ATOM 730 C C . ALA A 1 96 ? -8.531 -2.718 8.668 1.00 97.31 96 ALA A C 1
ATOM 732 O O . ALA A 1 96 ? -9.366 -2.895 9.560 1.00 97.31 96 ALA A O 1
ATOM 733 N N . ALA A 1 97 ? -7.416 -2.017 8.890 1.00 97.81 97 ALA A N 1
ATOM 734 C CA . ALA A 1 97 ? -7.129 -1.347 10.153 1.00 97.81 97 ALA A CA 1
ATOM 735 C C . ALA A 1 97 ? -7.960 -0.074 10.343 1.00 97.81 97 ALA A C 1
ATOM 737 O O . ALA A 1 97 ? -8.418 0.197 11.457 1.00 97.81 97 ALA A O 1
ATOM 738 N N . PHE A 1 98 ? -8.182 0.681 9.270 1.00 97.50 98 PHE A N 1
ATOM 739 C CA . PHE A 1 98 ? -9.047 1.851 9.280 1.00 97.50 98 PHE A CA 1
ATOM 740 C C . PHE A 1 98 ? -10.509 1.469 9.550 1.00 97.50 98 PHE A C 1
ATOM 742 O O . PHE A 1 98 ? -11.137 2.052 10.433 1.00 97.50 98 PHE A O 1
ATOM 749 N N . ASP A 1 99 ? -11.021 0.424 8.901 1.00 97.50 99 ASP A N 1
ATOM 750 C CA . ASP A 1 99 ? -12.369 -0.101 9.136 1.00 97.50 99 ASP A CA 1
ATOM 751 C C . ASP A 1 99 ? -12.545 -0.584 10.581 1.00 97.50 99 ASP A C 1
ATOM 753 O O . ASP A 1 99 ? -13.541 -0.261 11.238 1.00 97.50 99 ASP A O 1
ATOM 757 N N . ALA A 1 100 ? -11.552 -1.299 11.128 1.00 98.31 100 ALA A N 1
ATOM 758 C CA . ALA A 1 100 ? -11.560 -1.688 12.537 1.00 98.31 100 ALA A CA 1
ATOM 759 C C . ALA A 1 100 ? -11.663 -0.455 13.449 1.00 98.31 100 ALA A C 1
ATOM 761 O O . ALA A 1 100 ? -12.431 -0.460 14.414 1.00 98.31 100 ALA A O 1
ATOM 762 N N . ALA A 1 101 ? -10.925 0.612 13.129 1.00 98.12 101 ALA A N 1
ATOM 763 C CA . ALA A 1 101 ? -10.932 1.860 13.880 1.00 98.12 101 ALA A CA 1
ATOM 764 C C . ALA A 1 101 ? -12.281 2.592 13.798 1.00 98.12 101 ALA A C 1
ATOM 766 O O . ALA A 1 101 ? -12.766 3.079 14.824 1.00 98.12 101 ALA A O 1
ATOM 767 N N . ILE A 1 102 ? -12.926 2.611 12.623 1.00 97.56 102 ILE A N 1
ATOM 768 C CA . ILE A 1 102 ? -14.287 3.140 12.453 1.00 97.56 102 ILE A CA 1
ATOM 769 C C . ILE A 1 102 ? -15.240 2.396 13.388 1.00 97.56 102 ILE A C 1
ATOM 771 O O . ILE A 1 102 ? -15.955 3.028 14.168 1.00 97.56 102 ILE A O 1
ATOM 775 N N . ILE A 1 103 ? -15.245 1.063 13.351 1.00 97.81 103 ILE A N 1
ATOM 776 C CA . ILE A 1 103 ? -16.174 0.254 14.151 1.00 97.81 103 ILE A CA 1
ATOM 777 C C . ILE A 1 103 ? -15.888 0.424 15.649 1.00 97.81 103 ILE A C 1
ATOM 779 O O . ILE A 1 103 ? -16.819 0.641 16.424 1.00 97.81 103 ILE A O 1
ATOM 783 N N . ALA A 1 104 ? -14.618 0.393 16.066 1.00 97.62 104 ALA A N 1
ATOM 784 C CA . ALA A 1 104 ? -14.231 0.562 17.468 1.00 97.62 104 ALA A CA 1
ATOM 785 C C . ALA A 1 104 ? -14.708 1.908 18.032 1.00 97.62 104 ALA A C 1
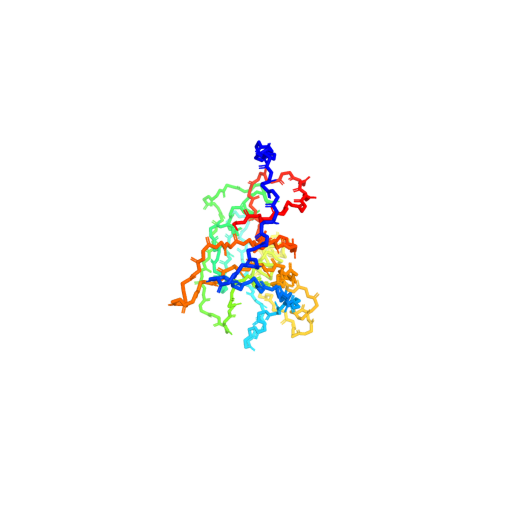ATOM 787 O O . ALA A 1 104 ? -15.198 1.969 19.159 1.00 97.62 104 ALA A O 1
ATOM 788 N N . ARG A 1 105 ? -14.651 2.979 17.231 1.00 95.00 105 ARG A N 1
ATOM 789 C CA . ARG A 1 105 ? -15.142 4.302 17.633 1.00 95.00 105 ARG A CA 1
ATOM 790 C C . ARG A 1 105 ? -16.656 4.336 17.850 1.00 95.00 105 ARG A C 1
ATOM 792 O O . ARG A 1 105 ? -17.127 5.034 18.744 1.00 95.00 105 ARG A O 1
ATOM 799 N N . HIS A 1 106 ? -17.414 3.566 17.072 1.00 95.00 106 HIS A N 1
ATOM 800 C CA . HIS A 1 106 ? -18.865 3.441 17.242 1.00 95.00 106 HIS A CA 1
ATOM 801 C C . HIS A 1 106 ? -19.250 2.516 18.403 1.00 95.00 106 HIS A C 1
ATOM 803 O O . HIS A 1 106 ? -20.374 2.599 18.902 1.00 95.00 106 HIS A O 1
ATOM 809 N N . ILE A 1 107 ? -18.333 1.655 18.864 1.00 93.69 107 ILE A N 1
ATOM 810 C CA . ILE A 1 107 ? -18.581 0.708 19.956 1.00 93.69 107 ILE A CA 1
ATOM 811 C C . ILE A 1 107 ? -17.423 0.717 20.985 1.00 93.69 107 ILE A C 1
ATOM 813 O O . ILE A 1 107 ? -16.733 -0.293 21.146 1.00 93.69 107 ILE A O 1
ATOM 817 N N . PRO A 1 108 ? -17.248 1.805 21.769 1.00 83.56 108 PRO A N 1
ATOM 818 C CA . PRO A 1 108 ? -16.044 2.078 22.582 1.00 83.56 108 PRO A CA 1
ATOM 819 C C . PRO A 1 108 ? -15.744 1.092 23.731 1.00 83.56 108 PRO A C 1
ATOM 821 O O . PRO A 1 108 ? -14.834 1.283 24.526 1.00 83.56 108 PRO A O 1
ATOM 824 N N . LYS A 1 109 ? -16.554 0.045 23.907 1.00 83.81 109 LYS A N 1
ATOM 825 C CA . LYS A 1 109 ? -16.356 -0.959 24.966 1.00 83.81 109 LYS A CA 1
ATOM 826 C C . LYS A 1 109 ? -15.630 -2.206 24.485 1.00 83.81 109 LYS A C 1
ATOM 828 O O . LYS A 1 109 ? -15.218 -3.013 25.314 1.00 83.81 109 LYS A O 1
ATOM 833 N N . TYR A 1 110 ? -15.504 -2.391 23.175 1.00 94.44 110 TYR A N 1
ATOM 834 C CA . TYR A 1 110 ? -14.993 -3.627 22.602 1.00 94.44 110 TYR A CA 1
ATOM 835 C C . TYR A 1 110 ? -13.781 -3.354 21.729 1.00 94.44 110 TYR A C 1
ATOM 837 O O . TYR A 1 110 ? -13.717 -2.367 21.002 1.00 94.44 110 TYR A O 1
ATOM 845 N N . SER A 1 111 ? -12.820 -4.268 21.796 1.00 97.56 111 SER A N 1
ATOM 846 C CA . SER A 1 111 ? -11.759 -4.337 20.802 1.00 97.56 111 SER A CA 1
ATOM 847 C C . SER A 1 111 ? -12.296 -5.041 19.564 1.00 97.56 111 SER A C 1
ATOM 849 O O . SER A 1 111 ? -12.884 -6.121 19.661 1.00 97.56 111 SER A O 1
ATOM 851 N N . ILE A 1 112 ? -12.094 -4.429 18.406 1.00 98.44 112 ILE A N 1
ATOM 852 C CA . ILE A 1 112 ? -12.578 -4.925 17.125 1.00 98.44 112 ILE A CA 1
ATOM 853 C C . ILE A 1 112 ? -11.399 -5.514 16.372 1.00 98.44 112 ILE A C 1
ATOM 855 O O . ILE A 1 112 ? -10.491 -4.778 16.009 1.00 98.44 112 ILE A O 1
ATOM 859 N N . LEU A 1 113 ? -11.426 -6.824 16.123 1.00 98.06 113 LEU A N 1
ATOM 860 C CA . LEU A 1 113 ? -10.527 -7.480 15.178 1.00 98.06 113 LEU A CA 1
ATOM 861 C C . LEU A 1 113 ? -11.263 -7.647 13.851 1.00 98.06 113 LEU A C 1
ATOM 863 O O . LEU A 1 113 ? -12.185 -8.457 13.750 1.00 98.06 113 LEU A O 1
ATOM 867 N N . LEU A 1 114 ? -10.834 -6.904 12.841 1.00 98.00 114 LEU A N 1
ATOM 868 C CA . LEU A 1 114 ? -11.333 -7.015 11.483 1.00 98.00 114 LEU A CA 1
ATOM 869 C C . LEU A 1 114 ? -10.349 -7.827 10.648 1.00 98.00 114 LEU A C 1
ATOM 871 O O . LEU A 1 114 ? -9.139 -7.602 10.681 1.00 98.00 114 LEU A O 1
ATOM 875 N N . LYS A 1 115 ? -10.882 -8.799 9.912 1.00 97.12 115 LYS A N 1
ATOM 876 C CA . LYS A 1 115 ? -10.123 -9.646 8.999 1.00 97.12 115 LYS A CA 1
ATOM 877 C C . LYS A 1 115 ? -10.869 -9.716 7.687 1.00 97.12 115 LYS A C 1
ATOM 879 O O . LYS A 1 115 ? -12.047 -10.066 7.683 1.00 97.12 115 LYS A O 1
ATOM 884 N N . TRP A 1 116 ? -10.171 -9.441 6.604 1.00 97.44 116 TRP A N 1
ATOM 885 C CA . TRP A 1 116 ? -10.703 -9.678 5.279 1.00 97.44 116 TRP A CA 1
ATOM 886 C C . TRP A 1 116 ? -10.743 -11.174 4.988 1.00 97.44 116 TRP A C 1
ATOM 888 O O . TRP A 1 116 ? -9.919 -11.960 5.480 1.00 97.44 116 TRP A O 1
ATOM 898 N N . THR A 1 117 ? -11.728 -11.584 4.197 1.00 97.75 117 THR A N 1
ATOM 899 C CA . THR A 1 117 ? -11.665 -12.887 3.544 1.00 97.75 117 THR A CA 1
ATOM 900 C C . THR A 1 117 ? -10.661 -12.829 2.391 1.00 97.75 117 THR A C 1
ATOM 902 O O . THR A 1 117 ? -10.207 -11.760 1.985 1.00 97.75 117 THR A O 1
ATOM 905 N N . ARG A 1 118 ? -10.282 -13.991 1.844 1.00 96.69 118 ARG A N 1
ATOM 906 C CA . ARG A 1 118 ? -9.457 -14.011 0.629 1.00 96.69 118 ARG A CA 1
ATOM 907 C C . ARG A 1 118 ? -10.179 -13.335 -0.541 1.00 96.69 118 ARG A C 1
ATOM 909 O O . 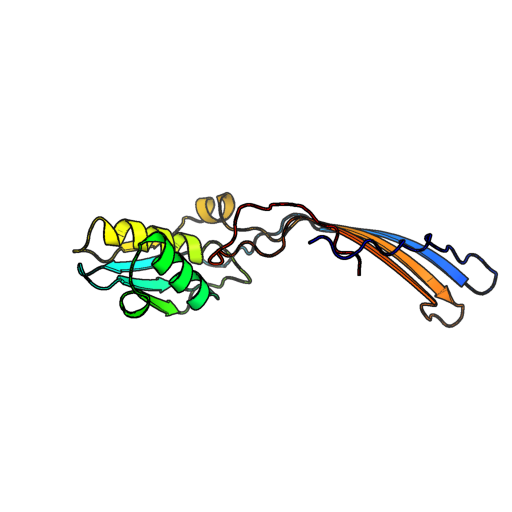ARG A 1 118 ? -9.527 -12.632 -1.303 1.00 96.69 118 ARG A O 1
ATOM 916 N N . ASP A 1 119 ? -11.486 -13.536 -0.659 1.00 97.62 119 ASP A N 1
ATOM 917 C CA . ASP A 1 119 ? -12.278 -12.948 -1.738 1.00 97.62 119 ASP A CA 1
ATOM 918 C C . ASP A 1 119 ? -12.364 -11.423 -1.595 1.00 97.62 119 ASP A C 1
ATOM 920 O O . ASP A 1 119 ? -12.243 -10.723 -2.596 1.00 97.62 119 ASP A O 1
ATOM 924 N N . ASP A 1 120 ? -12.468 -10.905 -0.364 1.00 96.38 120 ASP A N 1
ATOM 925 C CA . ASP A 1 120 ? -12.405 -9.460 -0.108 1.00 96.38 120 ASP A CA 1
ATOM 926 C C . ASP A 1 120 ? -11.035 -8.885 -0.485 1.00 96.38 120 ASP A C 1
ATOM 928 O O . ASP A 1 120 ? -10.974 -7.875 -1.179 1.00 96.38 120 ASP A O 1
ATOM 932 N N . GLU A 1 121 ? -9.934 -9.547 -0.100 1.00 96.12 121 GLU A N 1
ATOM 933 C CA . GLU A 1 121 ? -8.585 -9.113 -0.495 1.00 96.12 121 GLU A CA 1
ATOM 934 C C . GLU A 1 121 ? -8.464 -9.041 -2.012 1.00 96.12 121 GLU A C 1
ATOM 936 O O . GLU A 1 121 ? -8.052 -8.023 -2.555 1.00 96.12 121 GLU A O 1
ATOM 941 N N . ILE A 1 122 ? -8.890 -10.097 -2.706 1.00 95.19 122 ILE A N 1
ATOM 942 C CA . ILE A 1 122 ? -8.854 -10.146 -4.165 1.00 95.19 122 ILE A CA 1
ATOM 943 C C . ILE A 1 122 ? -9.735 -9.043 -4.766 1.00 95.19 122 ILE A C 1
ATOM 945 O O . ILE A 1 122 ? -9.361 -8.432 -5.762 1.00 95.19 122 ILE A O 1
ATOM 949 N N . GLY A 1 123 ? -10.900 -8.773 -4.188 1.00 95.06 123 GLY A N 1
ATOM 950 C CA . GLY A 1 123 ? -11.823 -7.770 -4.709 1.00 95.06 123 GLY A CA 1
ATOM 951 C C . GLY A 1 123 ? -11.362 -6.328 -4.506 1.00 95.06 123 GLY A C 1
ATOM 952 O O . GLY A 1 123 ? -11.686 -5.482 -5.340 1.00 95.06 123 GLY A O 1
ATOM 953 N N . TRP A 1 124 ? -10.631 -6.045 -3.422 1.00 92.69 124 TRP A N 1
ATOM 954 C CA . TRP A 1 124 ? -10.520 -4.681 -2.896 1.00 92.69 124 TRP A CA 1
ATOM 955 C C . TRP A 1 124 ? -9.114 -4.220 -2.518 1.00 92.69 124 TRP A C 1
ATOM 957 O O . TRP A 1 124 ? -8.945 -3.024 -2.278 1.00 92.69 124 TRP A O 1
ATOM 967 N N . GLU A 1 125 ? -8.101 -5.093 -2.465 1.00 93.00 125 GLU A N 1
ATOM 968 C CA . GLU A 1 125 ? -6.744 -4.609 -2.192 1.00 93.00 125 GLU A CA 1
ATOM 969 C C . GLU A 1 125 ? -6.258 -3.669 -3.312 1.00 93.00 125 GLU A C 1
ATOM 971 O O . GLU A 1 125 ? -6.678 -3.798 -4.467 1.00 93.00 125 GLU A O 1
ATOM 976 N N . PRO A 1 126 ? -5.334 -2.737 -3.031 1.00 91.38 126 PRO A N 1
ATOM 977 C CA . PRO A 1 126 ? -4.668 -2.004 -4.093 1.00 91.38 126 PRO A CA 1
ATOM 978 C C . PRO A 1 126 ? -3.840 -2.947 -4.976 1.00 91.38 126 PRO A C 1
ATOM 980 O O . PRO A 1 126 ? -3.124 -3.816 -4.484 1.00 91.38 126 PRO A O 1
ATOM 983 N N . TYR A 1 127 ? -3.878 -2.730 -6.289 1.00 91.88 127 TYR A N 1
ATOM 984 C CA . TYR A 1 127 ? -3.088 -3.486 -7.261 1.00 91.88 127 TYR A CA 1
ATOM 985 C C . TYR A 1 127 ? -1.908 -2.656 -7.755 1.00 91.88 127 TYR A C 1
ATOM 987 O O . TYR A 1 127 ? -2.011 -1.444 -7.950 1.00 91.88 127 TYR A O 1
ATOM 995 N N . GLY A 1 128 ? -0.788 -3.313 -8.046 1.00 91.19 128 GLY A N 1
ATOM 996 C CA . GLY A 1 128 ? 0.290 -2.689 -8.800 1.00 91.19 128 GLY A CA 1
ATOM 997 C C . GLY A 1 128 ? -0.192 -2.334 -10.206 1.00 91.19 128 GLY A C 1
ATOM 998 O O . GLY A 1 128 ? -0.695 -3.211 -10.906 1.00 91.19 128 GLY A O 1
ATOM 999 N N . SER A 1 129 ? 0.004 -1.079 -10.624 1.00 90.69 129 SER A N 1
ATOM 1000 C CA . SER A 1 129 ? -0.507 -0.537 -11.890 1.00 90.69 129 SER A CA 1
ATOM 1001 C C . SER A 1 129 ? -0.140 -1.387 -13.099 1.00 90.69 129 SER A C 1
ATOM 1003 O O . SER A 1 129 ? 1.006 -1.851 -13.215 1.00 90.69 129 SER A O 1
ATOM 1005 N N . ALA A 1 130 ? -1.092 -1.525 -14.021 1.00 93.31 130 ALA A N 1
ATOM 1006 C CA . ALA A 1 130 ? -0.798 -1.945 -15.378 1.00 93.31 130 ALA A CA 1
ATOM 1007 C C . ALA A 1 130 ? 0.101 -0.905 -16.067 1.00 93.31 130 ALA A C 1
ATOM 1009 O O . ALA A 1 130 ? 0.021 0.291 -15.781 1.00 93.31 130 ALA A O 1
ATOM 1010 N N . MET A 1 131 ? 0.982 -1.373 -16.947 1.00 94.38 131 MET A N 1
ATOM 1011 C CA . MET A 1 131 ? 1.930 -0.527 -17.669 1.00 94.38 131 MET A CA 1
ATOM 1012 C C . MET A 1 131 ? 2.020 -0.944 -19.132 1.00 94.38 131 MET A C 1
ATOM 1014 O O . MET A 1 131 ? 2.052 -2.139 -19.442 1.00 94.38 131 MET A O 1
ATOM 1018 N N . HIS A 1 132 ? 2.125 0.052 -20.002 1.00 95.50 132 HIS A N 1
ATOM 1019 C CA . HIS A 1 132 ? 2.538 -0.077 -21.391 1.00 95.50 132 HIS A CA 1
ATOM 1020 C C . HIS A 1 132 ? 3.809 0.753 -21.577 1.00 95.50 132 HIS A C 1
ATOM 1022 O O . HIS A 1 132 ? 3.781 1.970 -21.405 1.00 95.50 132 HIS A O 1
ATOM 1028 N N . CYS A 1 133 ? 4.923 0.084 -21.859 1.00 95.62 133 CYS A N 1
ATOM 1029 C CA . CYS A 1 133 ? 6.239 0.695 -21.977 1.00 95.62 133 CYS A CA 1
ATOM 1030 C C . CYS A 1 133 ? 6.720 0.565 -23.421 1.00 95.62 133 CYS A C 1
ATOM 1032 O O . CYS A 1 133 ? 7.012 -0.543 -23.881 1.00 95.62 133 CYS A O 1
ATOM 1034 N N . GLU A 1 134 ? 6.824 1.688 -24.118 1.00 95.56 134 GLU A N 1
ATOM 1035 C CA . GLU A 1 134 ? 7.421 1.773 -25.446 1.00 95.56 134 GLU A CA 1
ATOM 1036 C C . GLU A 1 134 ? 8.892 2.154 -25.300 1.00 95.56 134 GLU A C 1
ATOM 1038 O O . GLU A 1 134 ? 9.227 3.161 -24.675 1.00 95.56 134 GLU A O 1
ATOM 1043 N N . ILE A 1 135 ? 9.785 1.322 -25.832 1.00 94.88 135 ILE A N 1
ATOM 1044 C CA . ILE A 1 135 ? 11.231 1.505 -25.707 1.00 94.88 135 ILE A CA 1
ATOM 1045 C C . ILE A 1 135 ? 11.863 1.504 -27.093 1.00 94.88 135 ILE A C 1
ATOM 1047 O O . ILE A 1 135 ? 11.644 0.592 -27.896 1.00 94.88 135 ILE A O 1
ATOM 1051 N N . GLN A 1 136 ? 12.715 2.494 -27.340 1.00 93.69 136 GLN A N 1
ATOM 1052 C CA . GLN A 1 136 ? 13.599 2.552 -28.496 1.00 93.69 136 GLN A CA 1
ATOM 1053 C C . GLN A 1 136 ? 15.043 2.725 -28.027 1.00 93.69 136 GLN A C 1
ATOM 1055 O O . GLN A 1 136 ? 15.341 3.583 -27.199 1.00 93.69 136 GLN A O 1
ATOM 1060 N N . ALA A 1 137 ? 15.959 1.934 -28.578 1.00 93.19 137 ALA A N 1
ATOM 1061 C CA . ALA A 1 137 ? 17.383 2.068 -28.298 1.00 93.19 137 ALA A CA 1
ATOM 1062 C C . ALA A 1 137 ? 18.204 1.914 -29.577 1.00 93.19 137 ALA A C 1
ATOM 1064 O O . ALA A 1 137 ? 17.953 1.010 -30.375 1.00 93.19 137 ALA A O 1
ATOM 1065 N N . SER A 1 138 ? 19.218 2.761 -29.746 1.00 92.56 138 SER A N 1
ATOM 1066 C CA . SER A 1 138 ? 20.240 2.575 -30.780 1.00 92.56 138 SER A CA 1
ATOM 1067 C C . SER A 1 138 ? 21.502 1.991 -30.166 1.00 92.56 138 SER A C 1
ATOM 1069 O O . SER A 1 138 ? 21.972 2.459 -29.127 1.00 92.56 138 SER A O 1
ATOM 1071 N N . ILE A 1 139 ? 22.067 0.973 -30.808 1.00 92.56 139 ILE A N 1
ATOM 1072 C CA . ILE A 1 139 ? 23.256 0.253 -30.348 1.00 92.56 139 ILE A CA 1
ATOM 1073 C C . ILE A 1 139 ? 24.312 0.319 -31.447 1.00 92.56 139 ILE A C 1
ATOM 1075 O O . ILE A 1 139 ? 24.026 0.041 -32.610 1.00 92.56 139 ILE A O 1
ATOM 1079 N N . ASN A 1 140 ? 25.545 0.675 -31.092 1.00 91.56 140 ASN A N 1
ATOM 1080 C CA . ASN A 1 140 ? 26.652 0.685 -32.044 1.00 91.56 140 ASN A CA 1
ATOM 1081 C C . ASN A 1 140 ? 27.282 -0.708 -32.230 1.00 91.56 140 ASN A C 1
ATOM 1083 O O . ASN A 1 140 ? 27.090 -1.614 -31.419 1.00 91.56 140 ASN A O 1
ATOM 1087 N N . LYS A 1 141 ? 28.136 -0.871 -33.247 1.00 90.69 141 LYS A N 1
ATOM 1088 C CA . LYS A 1 141 ? 28.889 -2.118 -33.522 1.00 90.69 141 LYS A CA 1
ATOM 1089 C C . LYS A 1 141 ? 29.706 -2.680 -32.349 1.00 90.69 141 LYS A C 1
ATOM 1091 O O . LYS A 1 141 ? 30.065 -3.853 -32.364 1.00 90.69 141 LYS A O 1
ATOM 1096 N N . LYS A 1 142 ? 30.029 -1.863 -31.342 1.00 92.19 142 LYS A N 1
ATOM 1097 C CA . LYS A 1 142 ? 30.752 -2.286 -30.128 1.00 92.19 142 LYS A CA 1
ATOM 1098 C C . LYS A 1 142 ? 29.805 -2.763 -29.018 1.00 92.19 142 LYS A C 1
ATOM 1100 O O . LYS A 1 142 ? 30.267 -3.000 -27.904 1.00 92.19 142 LYS A O 1
ATOM 1105 N N . GLY A 1 143 ? 28.503 -2.858 -29.293 1.00 91.19 143 GLY A N 1
ATOM 1106 C CA . GLY A 1 143 ? 27.474 -3.248 -28.330 1.00 91.19 143 GLY A CA 1
ATOM 1107 C C . GLY A 1 143 ? 27.137 -2.164 -27.304 1.00 91.19 143 GLY A C 1
ATOM 1108 O O . GLY A 1 143 ? 26.566 -2.477 -26.264 1.00 91.19 143 GLY A O 1
ATOM 1109 N N . LYS A 1 144 ? 27.511 -0.899 -27.546 1.00 93.50 144 LYS A N 1
ATOM 1110 C CA . LYS A 1 144 ? 27.194 0.213 -26.636 1.00 93.50 144 LYS A CA 1
ATOM 1111 C C . LYS A 1 144 ? 25.934 0.940 -27.088 1.00 93.50 144 LYS A C 1
ATOM 1113 O O . LYS A 1 144 ? 25.784 1.222 -28.274 1.00 93.50 144 LYS A O 1
ATOM 1118 N N . ILE A 1 145 ? 25.086 1.296 -26.127 1.00 92.00 145 ILE A N 1
ATOM 1119 C CA . ILE A 1 145 ? 23.899 2.126 -26.349 1.00 92.00 145 ILE A CA 1
ATOM 1120 C C . ILE A 1 145 ? 24.352 3.548 -26.700 1.00 92.00 145 ILE A C 1
ATOM 1122 O O . ILE A 1 145 ? 25.138 4.147 -25.966 1.00 92.00 145 ILE A O 1
ATOM 1126 N N . SER A 1 146 ? 23.884 4.067 -27.832 1.00 90.31 146 SER A N 1
ATOM 1127 C CA . SER A 1 146 ? 24.162 5.424 -28.314 1.00 90.31 146 SER A CA 1
ATOM 1128 C C . SER A 1 146 ? 22.979 6.373 -28.142 1.00 90.31 146 SER A C 1
ATOM 1130 O O . SER A 1 146 ? 23.193 7.565 -27.952 1.00 90.31 146 SER A O 1
ATOM 1132 N N . SER A 1 147 ? 21.751 5.855 -28.181 1.00 89.38 147 SER A N 1
ATOM 1133 C CA . SER A 1 147 ? 20.534 6.593 -27.839 1.00 89.38 147 SER A CA 1
ATOM 1134 C C . SER A 1 147 ? 19.533 5.674 -27.143 1.00 89.38 147 SER A C 1
ATOM 1136 O O . SER A 1 147 ? 19.547 4.458 -27.349 1.00 89.38 147 SER A O 1
ATOM 1138 N N . TRP A 1 148 ? 18.691 6.264 -26.299 1.00 91.31 148 TRP A N 1
ATOM 1139 C CA . TRP A 1 148 ? 17.635 5.590 -25.553 1.00 91.31 148 TRP A CA 1
ATOM 1140 C C . TRP A 1 148 ? 16.433 6.525 -25.452 1.00 91.31 148 TRP A C 1
ATOM 1142 O O . TRP A 1 148 ? 16.602 7.696 -25.113 1.00 91.31 148 TRP A O 1
ATOM 1152 N N . SER A 1 149 ? 15.247 6.000 -25.731 1.00 91.31 149 SER A N 1
ATOM 1153 C CA . SER A 1 149 ? 13.972 6.657 -25.474 1.00 91.31 149 SER A CA 1
ATOM 1154 C C . SER A 1 149 ? 13.003 5.668 -24.841 1.00 91.31 149 SER A C 1
ATOM 1156 O O . SER A 1 149 ? 12.984 4.486 -25.204 1.00 91.31 149 SER A O 1
ATOM 1158 N N . HIS A 1 150 ? 12.222 6.155 -23.883 1.00 91.81 150 HIS A N 1
ATOM 1159 C CA . HIS A 1 150 ? 11.280 5.359 -23.122 1.00 91.81 150 HIS A CA 1
ATOM 1160 C C . HIS A 1 150 ? 10.033 6.170 -22.777 1.00 91.81 150 HIS A C 1
ATOM 1162 O O . HIS A 1 150 ? 10.103 7.196 -22.099 1.00 91.81 150 HIS A O 1
ATOM 1168 N N . GLU A 1 151 ? 8.882 5.652 -23.186 1.00 91.62 151 GLU A N 1
ATOM 1169 C CA . GLU A 1 151 ? 7.580 6.177 -22.802 1.00 91.62 151 GLU A CA 1
ATOM 1170 C C . GLU A 1 151 ? 6.822 5.118 -22.008 1.00 91.62 151 GLU A C 1
ATOM 1172 O O . GLU A 1 151 ? 6.665 3.981 -22.452 1.00 91.62 151 GLU A O 1
ATOM 1177 N N . THR A 1 152 ? 6.360 5.480 -20.811 1.00 90.62 152 THR A N 1
ATOM 1178 C CA . THR A 1 152 ? 5.494 4.623 -19.996 1.00 90.62 152 THR A CA 1
ATOM 1179 C C . THR A 1 152 ? 4.126 5.259 -19.830 1.00 90.62 152 THR A C 1
ATOM 1181 O O . THR A 1 152 ? 3.989 6.361 -19.295 1.00 90.62 152 THR A O 1
ATOM 1184 N N . TYR A 1 153 ? 3.107 4.491 -20.197 1.00 91.75 153 TYR A N 1
ATOM 1185 C CA . TYR A 1 153 ? 1.705 4.770 -19.935 1.00 91.75 153 TYR A CA 1
ATOM 1186 C C . TYR A 1 153 ? 1.244 3.852 -18.800 1.00 91.75 153 TYR A C 1
ATOM 1188 O O . TYR A 1 153 ? 1.276 2.625 -18.936 1.00 91.75 153 TYR A O 1
ATOM 1196 N N . ALA A 1 154 ? 0.873 4.433 -17.659 1.00 88.88 154 ALA A N 1
ATOM 1197 C CA . ALA A 1 154 ? 0.505 3.687 -16.460 1.00 88.88 154 ALA A CA 1
ATOM 1198 C C . ALA A 1 154 ? -0.405 4.499 -15.532 1.00 88.88 154 ALA A C 1
ATOM 1200 O O . ALA A 1 154 ? -0.340 5.730 -15.504 1.00 88.88 154 ALA A O 1
ATOM 1201 N N . ASP A 1 155 ? -1.185 3.791 -14.717 1.00 83.62 155 ASP A N 1
ATOM 1202 C CA . ASP A 1 155 ? -1.911 4.394 -13.600 1.00 83.62 155 ASP A CA 1
ATOM 1203 C C . ASP A 1 155 ? -0.971 4.772 -12.448 1.00 83.62 155 ASP A C 1
ATOM 1205 O O . ASP A 1 155 ? 0.167 4.304 -12.344 1.00 83.62 155 ASP A O 1
ATOM 1209 N N . THR A 1 156 ? -1.479 5.577 -11.513 1.00 79.62 156 THR A N 1
ATOM 1210 C CA . THR A 1 156 ? -0.735 6.012 -10.323 1.00 79.62 156 THR A CA 1
ATOM 1211 C C . THR A 1 156 ? -0.149 4.839 -9.532 1.00 79.62 156 THR A C 1
ATOM 1213 O O . THR A 1 156 ? -0.864 3.957 -9.073 1.00 79.62 156 THR A O 1
ATOM 1216 N N . PHE A 1 157 ? 1.160 4.896 -9.282 1.00 74.31 157 PHE A N 1
ATOM 1217 C CA . PHE A 1 157 ? 1.913 3.877 -8.538 1.00 74.31 157 PHE A CA 1
ATOM 1218 C C . PHE A 1 157 ? 1.789 3.973 -7.007 1.00 74.31 157 PHE A C 1
ATOM 1220 O O . PHE A 1 157 ? 2.324 3.132 -6.287 1.00 74.31 157 PHE A O 1
ATOM 1227 N N . LEU A 1 158 ? 1.139 5.020 -6.491 1.00 69.12 158 LEU A N 1
ATOM 1228 C CA . LEU A 1 158 ? 1.060 5.335 -5.064 1.00 69.12 158 LEU A CA 1
ATOM 1229 C C . LEU A 1 158 ? -0.382 5.652 -4.664 1.00 69.12 158 LEU A C 1
ATOM 1231 O O . LEU A 1 158 ? -0.880 6.749 -4.911 1.00 69.12 158 LEU A O 1
ATOM 1235 N N . THR A 1 159 ? -1.030 4.692 -4.012 1.00 69.94 159 THR A N 1
ATOM 1236 C CA . THR A 1 159 ? -2.443 4.767 -3.606 1.00 69.94 159 THR A CA 1
ATOM 1237 C C . THR A 1 159 ? -2.644 5.041 -2.117 1.00 69.94 159 THR A C 1
ATOM 1239 O O . THR A 1 159 ? -3.780 5.179 -1.678 1.00 69.94 159 THR A O 1
ATOM 1242 N N . ARG A 1 160 ? -1.564 5.146 -1.325 1.00 75.19 160 ARG A N 1
ATOM 1243 C CA . ARG A 1 160 ? -1.681 5.426 0.114 1.00 75.19 160 ARG A CA 1
ATOM 1244 C C . ARG A 1 160 ? -2.374 6.767 0.372 1.00 75.19 160 ARG A C 1
ATOM 1246 O O . ARG A 1 160 ? -2.022 7.748 -0.295 1.00 75.19 160 ARG A O 1
ATOM 1253 N N . PRO A 1 161 ? -3.271 6.843 1.369 1.00 65.19 161 PRO A N 1
ATOM 1254 C CA . PRO A 1 161 ? -3.782 8.114 1.860 1.00 65.19 161 PRO A CA 1
ATOM 1255 C C . PRO A 1 161 ? -2.632 9.023 2.315 1.00 65.19 161 PRO A C 1
ATOM 1257 O O . PRO A 1 161 ? -1.720 8.596 3.025 1.00 65.19 161 PRO A O 1
ATOM 1260 N N . ILE A 1 162 ? -2.666 10.284 1.886 1.00 67.69 162 ILE A N 1
ATOM 1261 C CA . ILE A 1 162 ? -1.732 11.329 2.316 1.00 67.69 162 ILE A CA 1
ATOM 1262 C C . ILE A 1 162 ? -2.567 12.557 2.665 1.00 67.69 162 ILE A C 1
ATOM 1264 O O . ILE A 1 162 ? -3.414 12.966 1.868 1.00 67.69 162 ILE A O 1
ATOM 1268 N N . THR A 1 163 ? -2.304 13.147 3.829 1.00 61.41 163 THR A N 1
ATOM 1269 C CA . THR A 1 163 ? -2.966 14.367 4.301 1.00 61.41 163 THR A CA 1
ATOM 1270 C C . THR A 1 163 ? -2.871 15.489 3.267 1.00 61.41 163 THR A C 1
ATOM 1272 O O . THR A 1 163 ? -1.798 15.755 2.719 1.00 61.41 163 THR A O 1
ATOM 1275 N N . GLY A 1 164 ? -3.995 16.158 3.002 1.00 58.16 164 GLY A N 1
ATOM 1276 C CA . GLY A 1 164 ? -4.045 17.352 2.152 1.00 58.16 164 GLY A CA 1
ATOM 1277 C C . GLY A 1 164 ? -4.059 17.126 0.633 1.00 58.16 164 GLY A C 1
ATOM 1278 O O . GLY A 1 164 ? -3.923 18.101 -0.107 1.00 58.16 164 GLY A O 1
ATOM 1279 N N . LYS A 1 165 ? -4.241 15.897 0.124 1.00 52.47 165 LYS A N 1
ATOM 1280 C CA . LYS A 1 165 ? -4.493 15.693 -1.316 1.00 52.47 165 LYS A CA 1
ATOM 1281 C C . LYS A 1 165 ? -5.940 16.054 -1.676 1.00 52.47 165 LYS A C 1
ATOM 1283 O O . LYS A 1 165 ? -6.864 15.293 -1.405 1.00 52.47 165 LYS A O 1
ATOM 1288 N N . SER A 1 166 ? -6.129 17.188 -2.352 1.00 37.81 166 SER A N 1
ATOM 1289 C CA . SER A 1 166 ? -7.313 17.415 -3.185 1.00 37.81 166 SER A CA 1
ATOM 1290 C C . SER A 1 166 ? -7.289 16.447 -4.376 1.00 37.81 166 SER A C 1
ATO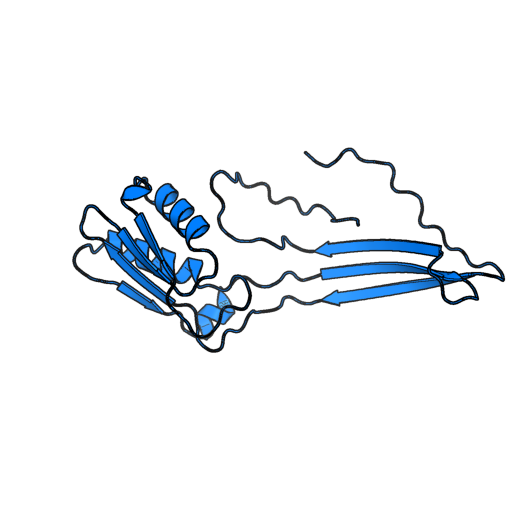M 1292 O O . SER A 1 166 ? -6.221 16.133 -4.902 1.00 37.81 166 SER A O 1
ATOM 1294 N N . GLN A 1 167 ? -8.457 15.943 -4.785 1.00 37.56 167 GLN A N 1
ATOM 1295 C CA . GLN A 1 167 ? -8.623 15.085 -5.962 1.00 37.56 167 GLN A CA 1
ATOM 1296 C C . GLN A 1 167 ? -8.047 15.766 -7.217 1.00 37.56 167 GLN A C 1
ATOM 1298 O O . GLN A 1 167 ? -8.718 16.555 -7.874 1.00 37.56 167 GLN A O 1
ATOM 1303 N N . GLN A 1 168 ? -6.798 15.470 -7.563 1.00 34.53 168 GLN A N 1
ATOM 1304 C CA . GLN A 1 168 ? -6.226 15.752 -8.876 1.00 34.53 168 GLN A CA 1
ATOM 1305 C C . GLN A 1 168 ? -5.653 14.443 -9.406 1.00 34.53 168 GLN A C 1
ATOM 1307 O O . GLN A 1 168 ? -4.467 14.148 -9.280 1.00 34.53 168 GLN A O 1
ATOM 1312 N N . HIS A 1 169 ? -6.553 13.617 -9.935 1.00 36.56 169 HIS A N 1
ATOM 1313 C CA . HIS A 1 169 ? -6.201 12.450 -10.727 1.00 36.56 169 HIS A CA 1
ATOM 1314 C C . HIS A 1 169 ? -5.956 12.911 -12.166 1.00 36.56 169 HIS A C 1
ATOM 1316 O O . HIS A 1 169 ? -6.860 12.876 -12.992 1.00 36.56 169 HIS A O 1
ATOM 1322 N N . GLU A 1 170 ? -4.740 13.358 -12.467 1.00 34.53 170 GLU A N 1
ATOM 1323 C CA . GLU A 1 170 ? -4.273 13.448 -13.851 1.00 34.53 170 GLU A CA 1
ATOM 1324 C C . GLU A 1 170 ? -3.166 12.414 -14.054 1.00 34.53 170 GLU A C 1
ATOM 1326 O O . GLU A 1 170 ? -2.120 12.465 -13.403 1.00 34.53 170 GLU A O 1
ATOM 1331 N N . CYS A 1 171 ? -3.412 11.459 -14.956 1.00 33.62 171 CYS A N 1
ATOM 1332 C CA . CYS A 1 171 ? -2.366 10.609 -15.511 1.00 33.62 171 CYS A CA 1
ATOM 1333 C C . CYS A 1 171 ? -1.363 11.515 -16.229 1.00 33.62 171 CYS A C 1
ATOM 1335 O O . CYS A 1 171 ? -1.633 12.004 -17.322 1.00 33.62 171 CYS A O 1
ATOM 1337 N N . SER A 1 172 ? -0.221 11.769 -15.599 1.00 35.31 172 SER A N 1
ATOM 1338 C CA . SER A 1 172 ? 0.913 12.395 -16.270 1.00 35.31 172 SER A CA 1
ATOM 1339 C C . SER A 1 172 ? 1.847 11.292 -16.767 1.00 35.31 172 SER A C 1
ATOM 1341 O O . SER A 1 172 ? 2.227 10.441 -15.958 1.00 35.31 172 SER A O 1
ATOM 1343 N N . PRO A 1 173 ? 2.232 11.281 -18.054 1.00 33.19 173 PRO A N 1
ATOM 1344 C CA . PRO A 1 173 ? 3.259 10.369 -18.535 1.00 33.19 173 PRO A CA 1
ATOM 1345 C C . PRO A 1 173 ? 4.564 10.646 -17.783 1.00 33.19 173 PRO A C 1
ATOM 1347 O O . PRO A 1 173 ? 5.036 11.782 -17.709 1.00 33.19 173 PRO A O 1
ATOM 1350 N N . LEU A 1 174 ? 5.135 9.600 -17.191 1.00 36.09 174 LEU A N 1
ATOM 1351 C CA . LEU A 1 174 ? 6.489 9.628 -16.648 1.00 36.09 174 LEU A CA 1
ATOM 1352 C C . LEU A 1 174 ? 7.432 9.303 -17.807 1.00 36.09 174 LEU A C 1
ATOM 1354 O O . LEU A 1 174 ? 7.633 8.141 -18.149 1.00 36.09 174 LEU A O 1
ATOM 1358 N N . ILE A 1 175 ? 7.961 10.353 -18.432 1.00 35.56 175 ILE A N 1
ATOM 1359 C CA . ILE A 1 175 ? 9.020 10.257 -19.439 1.00 35.56 175 ILE A CA 1
ATOM 1360 C C . ILE A 1 175 ? 10.351 10.333 -18.680 1.00 35.56 175 ILE A C 1
ATOM 1362 O O . ILE A 1 175 ? 10.608 11.334 -18.004 1.00 35.56 175 ILE A O 1
ATOM 1366 N N . ILE A 1 176 ? 11.156 9.266 -18.738 1.00 37.31 176 ILE A N 1
ATOM 1367 C CA . ILE A 1 176 ? 12.517 9.202 -18.169 1.00 37.31 176 ILE A CA 1
ATOM 1368 C C . ILE A 1 176 ? 13.516 9.060 -19.309 1.00 37.31 176 ILE A C 1
ATOM 1370 O O . ILE A 1 176 ? 13.349 8.103 -20.098 1.00 37.31 176 ILE A O 1
#